Protein AF-A4GHJ4-F1 (afdb_monomer)

Solvent-accessible surface area (backbone atoms only — not comparable to full-atom values): 3720 Å² total; per-residue (Å²): 134,60,72,81,69,49,55,58,56,51,52,53,52,51,53,53,50,52,52,50,51,52,35,53,51,51,41,51,55,56,53,69,67,54,61,74,90,80,45,56,73,68,56,45,50,53,49,49,52,51,47,49,52,66,54,66,53,77,65,94,81,119

Sequence (62 aa):
MEISELEPKIKDTQVELIRHQEKTQKFKEYVQGLLIGLYTQDEFNRRVDVIFNETFKRDTHD

Mean predicted aligned error: 7.62 Å

Secondary structure (DSSP, 8-state):
--HHHHHHHHHHHHHHHHHHHHHHHHHHHHHHTS-GGGS-HHHHHHHHHHHHHHHHPPPTT-

Organism: NCBI:txid415435

Radius of gyration: 17.26 Å; Cα contacts (8 Å, |Δi|>4): 14; chains: 1; bounding box: 42×21×46 Å

pLDDT: mean 84.33, std 13.77, range [48.25, 96.44]

Foldseek 3Di:
DDPVVVVVVVVVVVVVVVLVVVLVVQLVVQLVPDDPVVDDPVRNVVSSVVSNCVSPPDDPPD

Structure (mmCIF, N/CA/C/O backbone):
data_AF-A4GHJ4-F1
#
_entry.id   AF-A4GHJ4-F1
#
loop_
_atom_site.group_PDB
_atom_site.id
_atom_site.type_symbol
_atom_site.label_atom_id
_atom_site.label_alt_id
_atom_site.label_comp_id
_atom_site.label_asym_id
_atom_site.label_entity_id
_atom_site.label_seq_id
_atom_site.pdbx_PDB_ins_code
_atom_site.Cartn_x
_atom_site.Cartn_y
_atom_site.Cartn_z
_atom_site.occupancy
_atom_site.B_iso_or_equiv
_atom_site.auth_seq_id
_atom_site.auth_comp_id
_atom_site.auth_asym_id
_atom_site.auth_atom_id
_atom_site.pdbx_PDB_model_num
ATOM 1 N N . MET A 1 1 ? -27.878 1.316 25.983 1.00 55.34 1 MET A N 1
ATOM 2 C CA . MET A 1 1 ? -26.509 0.833 25.730 1.00 55.34 1 MET A CA 1
ATOM 3 C C . MET A 1 1 ? -25.723 1.139 26.984 1.00 55.34 1 MET A C 1
ATOM 5 O O . ME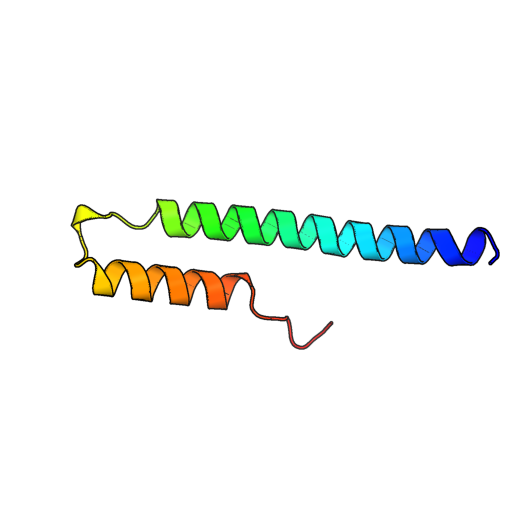T A 1 1 ? -25.650 2.308 27.351 1.00 55.34 1 MET A O 1
ATOM 9 N N . GLU A 1 2 ? -25.297 0.111 27.710 1.00 61.12 2 GLU A N 1
ATOM 10 C CA . GLU A 1 2 ? -24.560 0.295 28.963 1.00 61.12 2 GLU A CA 1
ATOM 11 C C . GLU A 1 2 ? -23.104 0.675 28.663 1.00 61.12 2 GLU A C 1
ATOM 13 O O . GLU A 1 2 ? -22.538 0.256 27.653 1.00 61.12 2 GLU A O 1
ATOM 18 N N . ILE A 1 3 ? -22.491 1.490 29.527 1.00 60.19 3 ILE A N 1
ATOM 19 C CA . ILE A 1 3 ? -21.114 1.994 29.355 1.00 60.19 3 ILE A CA 1
ATOM 20 C C . ILE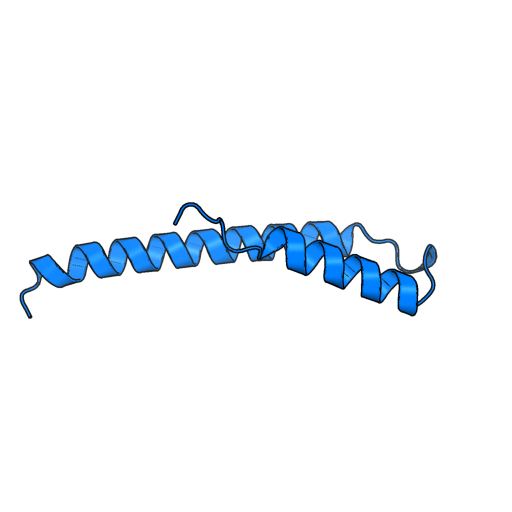 A 1 3 ? -20.112 0.830 29.211 1.00 60.19 3 ILE A C 1
ATOM 22 O O . ILE A 1 3 ? -19.163 0.915 28.434 1.00 60.19 3 ILE A O 1
ATOM 26 N N . SER A 1 4 ? -20.390 -0.298 29.866 1.00 60.78 4 SER A N 1
ATOM 27 C CA . SER A 1 4 ? -19.598 -1.532 29.843 1.00 60.78 4 SER A CA 1
ATOM 28 C C . SER A 1 4 ? -19.522 -2.214 28.469 1.00 60.78 4 SER A C 1
ATOM 30 O O . SER A 1 4 ? -18.556 -2.916 28.190 1.00 60.78 4 SER A O 1
ATOM 32 N N . GLU A 1 5 ? -20.506 -2.003 27.588 1.00 61.19 5 GLU A N 1
ATOM 33 C CA . GLU A 1 5 ? -20.516 -2.558 26.223 1.00 61.19 5 GLU A CA 1
ATOM 34 C C . GLU A 1 5 ? -19.779 -1.662 25.212 1.00 61.19 5 GLU A C 1
ATOM 36 O O . GLU A 1 5 ? -19.458 -2.097 24.103 1.00 61.19 5 GLU A O 1
ATOM 41 N N . LEU A 1 6 ? -19.541 -0.394 25.569 1.00 61.94 6 LEU A N 1
ATOM 42 C CA . LEU A 1 6 ? -18.895 0.603 24.714 1.00 61.94 6 LEU A CA 1
ATOM 43 C C . LEU A 1 6 ? -17.365 0.559 24.836 1.00 61.94 6 LEU A C 1
ATOM 45 O O . LEU A 1 6 ? -16.676 0.673 23.826 1.00 61.94 6 LEU A O 1
ATOM 49 N N . GLU A 1 7 ? -16.826 0.340 26.037 1.00 62.34 7 GLU A N 1
ATOM 50 C CA . GLU A 1 7 ? -15.377 0.227 26.278 1.00 62.34 7 GLU A CA 1
ATOM 51 C C . GLU A 1 7 ? -14.649 -0.846 25.438 1.00 62.34 7 GLU A C 1
ATOM 53 O O . GLU A 1 7 ? -13.606 -0.519 24.862 1.00 62.34 7 GLU A O 1
ATOM 58 N N . PRO A 1 8 ? -15.139 -2.099 25.315 1.00 65.69 8 PRO A N 1
ATOM 59 C CA . PRO A 1 8 ? -14.485 -3.107 24.478 1.00 65.69 8 PRO A CA 1
ATOM 60 C C . PRO A 1 8 ? -14.494 -2.717 22.993 1.00 65.69 8 PRO A C 1
ATOM 62 O O . PRO A 1 8 ? -13.455 -2.783 22.346 1.00 65.69 8 PRO A O 1
ATOM 65 N N . LYS A 1 9 ? -15.606 -2.171 22.481 1.00 67.75 9 LYS A N 1
ATOM 66 C CA . LYS A 1 9 ? -15.707 -1.707 21.083 1.00 67.75 9 LYS A CA 1
ATOM 67 C C . LYS A 1 9 ? -14.732 -0.572 20.770 1.00 67.75 9 LYS A C 1
ATOM 69 O O . LYS A 1 9 ? -14.177 -0.513 19.674 1.00 67.75 9 LYS A O 1
ATOM 74 N N . ILE A 1 10 ? -14.515 0.331 21.728 1.00 74.06 10 ILE A N 1
ATOM 75 C CA . ILE A 1 10 ? -13.535 1.416 21.601 1.00 74.06 10 ILE A CA 1
ATOM 76 C C . ILE A 1 10 ? -12.113 0.848 21.539 1.00 74.06 10 ILE A C 1
ATOM 78 O O . ILE A 1 10 ? -11.328 1.294 20.704 1.00 74.06 10 ILE A O 1
ATOM 82 N N . LYS A 1 11 ? -11.783 -0.146 22.373 1.00 76.56 11 LYS A N 1
ATOM 83 C CA . LYS A 1 11 ? -10.472 -0.813 22.340 1.00 76.56 11 LYS A CA 1
ATOM 84 C C . LYS A 1 11 ? -10.231 -1.530 21.014 1.00 76.56 11 LYS A C 1
ATOM 86 O O . LYS A 1 11 ? -9.176 -1.327 20.422 1.00 76.56 11 LYS A O 1
ATOM 91 N N . ASP A 1 12 ? -11.211 -2.279 20.517 1.00 78.44 12 ASP A N 1
ATOM 92 C CA . ASP A 1 12 ? -11.099 -2.984 19.234 1.00 78.44 12 ASP A CA 1
ATOM 93 C C . ASP A 1 12 ? -10.878 -1.994 18.077 1.00 78.44 12 ASP A C 1
ATOM 95 O O . ASP A 1 12 ? -9.962 -2.157 17.270 1.00 78.44 12 ASP A O 1
ATOM 99 N N . THR A 1 13 ? -11.628 -0.885 18.074 1.00 82.62 13 THR A N 1
ATOM 100 C CA . THR A 1 13 ? -11.474 0.196 17.083 1.00 82.62 13 THR A CA 1
ATOM 101 C C . THR A 1 13 ? -10.088 0.854 17.161 1.00 82.62 13 THR A C 1
ATOM 103 O O . THR A 1 13 ? -9.493 1.191 16.139 1.00 82.62 13 THR A O 1
ATOM 106 N N . GLN A 1 14 ? -9.543 1.049 18.368 1.00 83.19 14 GLN A N 1
ATOM 107 C CA . GLN A 1 14 ? -8.200 1.611 18.555 1.00 83.19 14 GLN A CA 1
ATOM 108 C C . GLN A 1 14 ? -7.104 0.662 18.060 1.00 83.19 14 GLN A C 1
ATOM 110 O O . GLN A 1 14 ? -6.143 1.119 17.442 1.00 83.19 14 GLN A O 1
ATOM 115 N N . VAL A 1 15 ? -7.249 -0.645 18.292 1.00 87.75 15 VAL A N 1
ATOM 116 C CA . VAL A 1 15 ? -6.312 -1.664 17.794 1.00 87.75 15 VAL A CA 1
ATOM 117 C C . VAL A 1 15 ? -6.311 -1.693 16.266 1.00 87.75 15 VAL A C 1
ATOM 119 O O . VAL A 1 15 ? -5.242 -1.675 15.652 1.00 87.75 15 VAL A O 1
ATOM 122 N N . GLU A 1 16 ? -7.490 -1.670 15.644 1.00 87.31 16 GLU A N 1
ATOM 123 C CA . GLU A 1 16 ? -7.625 -1.613 14.186 1.00 87.31 16 GLU A CA 1
ATOM 124 C C . GLU A 1 16 ? -6.984 -0.335 13.615 1.00 87.31 16 GLU A C 1
ATOM 126 O O . GLU A 1 16 ? -6.211 -0.396 12.654 1.00 87.31 16 GLU A O 1
ATOM 131 N N . LEU A 1 17 ? -7.212 0.817 14.258 1.00 88.25 17 LEU A N 1
ATOM 132 C CA . LEU A 1 17 ? -6.606 2.091 13.866 1.00 88.25 17 LEU A CA 1
ATOM 133 C C . LEU A 1 17 ? -5.072 2.048 13.923 1.00 88.25 17 LEU A C 1
ATOM 135 O O . LEU A 1 17 ? -4.420 2.449 12.956 1.00 88.25 17 LEU A O 1
ATOM 139 N N . ILE A 1 18 ? -4.492 1.552 15.021 1.00 91.56 18 ILE A N 1
ATOM 140 C CA . ILE A 1 18 ? -3.032 1.424 15.177 1.00 91.56 18 ILE A CA 1
ATOM 141 C C . ILE A 1 18 ? -2.467 0.513 14.083 1.00 91.56 18 ILE A C 1
ATOM 143 O O . ILE A 1 18 ? -1.503 0.871 13.407 1.00 91.56 18 ILE A O 1
ATOM 147 N N . ARG A 1 19 ? -3.112 -0.626 13.825 1.00 90.81 19 ARG A N 1
ATOM 148 C CA . ARG A 1 19 ? -2.687 -1.562 12.779 1.00 90.81 19 ARG A CA 1
ATOM 149 C C . ARG A 1 19 ? -2.732 -0.939 11.384 1.00 90.81 19 ARG A C 1
ATOM 151 O O . ARG A 1 19 ? -1.826 -1.164 10.580 1.00 90.81 19 ARG A O 1
ATOM 158 N N . HIS A 1 20 ? -3.745 -0.127 11.080 1.00 91.62 20 HIS A N 1
ATOM 159 C CA . HIS A 1 20 ? -3.798 0.619 9.821 1.00 91.62 20 HIS A CA 1
ATOM 160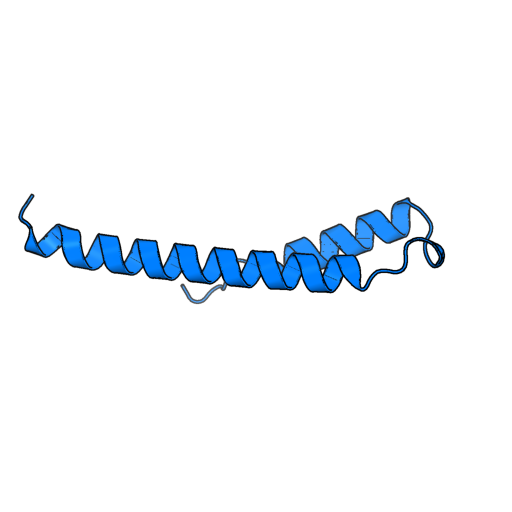 C C . HIS A 1 20 ? -2.702 1.683 9.716 1.00 91.62 20 HIS A C 1
ATOM 162 O O . HIS A 1 20 ? -2.138 1.863 8.631 1.00 91.62 20 HIS A O 1
ATOM 168 N N . GLN A 1 21 ? -2.369 2.364 10.815 1.00 92.44 21 GLN A N 1
ATOM 169 C CA . GLN A 1 21 ? -1.262 3.323 10.852 1.00 92.44 21 GLN A CA 1
ATOM 170 C C . GLN A 1 21 ? 0.081 2.632 10.581 1.00 92.44 21 GLN A C 1
ATOM 172 O O . GLN A 1 21 ? 0.842 3.096 9.731 1.00 92.44 21 GLN A O 1
ATOM 177 N N . GLU A 1 22 ? 0.337 1.483 11.210 1.00 94.75 22 GLU A N 1
ATOM 178 C CA . GLU A 1 22 ? 1.542 0.680 10.969 1.00 94.75 22 GLU A CA 1
ATOM 179 C C . GLU A 1 22 ? 1.630 0.175 9.523 1.00 94.75 22 GLU A C 1
ATOM 181 O O . GLU A 1 22 ? 2.681 0.296 8.888 1.00 94.75 22 GLU A O 1
ATOM 186 N N . LYS A 1 23 ? 0.527 -0.353 8.967 1.00 94.31 23 LYS A N 1
ATOM 187 C CA . LYS A 1 23 ? 0.459 -0.772 7.555 1.00 94.31 23 LYS A CA 1
ATOM 188 C C . LYS A 1 23 ? 0.753 0.410 6.621 1.00 94.31 23 LYS A C 1
ATOM 190 O O . LYS A 1 23 ? 1.569 0.292 5.713 1.00 94.31 23 LYS A O 1
ATOM 195 N N . THR A 1 24 ? 0.174 1.579 6.883 1.00 94.56 24 THR A N 1
ATOM 196 C CA . THR A 1 24 ? 0.407 2.790 6.074 1.00 94.56 24 THR A CA 1
ATOM 197 C C . THR A 1 24 ? 1.866 3.244 6.117 1.00 94.56 24 THR A C 1
ATOM 199 O O . THR A 1 24 ? 2.432 3.596 5.079 1.00 94.56 24 THR A O 1
ATOM 202 N N . GLN A 1 25 ? 2.496 3.200 7.292 1.00 95.69 25 GLN A N 1
ATOM 203 C CA . GLN A 1 25 ? 3.905 3.552 7.443 1.00 95.69 25 GLN A CA 1
ATOM 204 C C . GLN A 1 25 ? 4.813 2.591 6.658 1.00 95.69 25 GLN A C 1
ATOM 206 O O . GLN A 1 25 ? 5.658 3.049 5.889 1.00 95.69 25 GLN A O 1
ATOM 211 N N . LYS A 1 26 ? 4.578 1.275 6.755 1.00 95.50 26 LYS A N 1
ATOM 212 C CA . LYS A 1 26 ? 5.323 0.264 5.981 1.00 95.50 26 LYS A CA 1
ATOM 213 C C . LYS A 1 26 ? 5.158 0.446 4.473 1.00 95.50 26 LYS A C 1
ATOM 215 O O . LYS A 1 26 ? 6.142 0.409 3.740 1.00 95.50 26 LYS A O 1
ATOM 220 N N . PHE A 1 27 ? 3.932 0.694 4.007 1.00 96.44 27 PHE A N 1
ATOM 221 C CA . PHE A 1 27 ? 3.666 0.958 2.591 1.00 96.44 27 PHE A CA 1
ATOM 222 C C . PHE A 1 27 ? 4.501 2.138 2.081 1.00 96.44 27 PHE A C 1
ATOM 224 O O . PHE A 1 27 ? 5.165 2.037 1.049 1.00 96.44 27 PHE A O 1
ATOM 231 N N . LYS A 1 28 ? 4.515 3.245 2.835 1.00 95.31 28 LYS A N 1
ATOM 232 C CA . LYS A 1 28 ? 5.302 4.433 2.497 1.00 95.31 28 LYS A CA 1
ATOM 233 C C . LYS A 1 28 ? 6.796 4.119 2.407 1.00 95.31 28 LYS A C 1
ATOM 235 O O . LYS A 1 28 ? 7.424 4.527 1.435 1.00 95.31 28 LYS A O 1
ATOM 240 N N . GLU A 1 29 ? 7.351 3.399 3.378 1.00 95.44 29 GLU A N 1
ATOM 241 C CA . GLU A 1 29 ? 8.771 3.018 3.392 1.00 95.44 29 GLU A CA 1
ATOM 242 C C . GLU A 1 29 ? 9.146 2.162 2.175 1.00 95.44 29 GLU A C 1
ATOM 244 O O . GLU A 1 29 ? 10.142 2.438 1.504 1.00 95.44 29 GLU A O 1
ATOM 249 N N . TYR A 1 30 ? 8.317 1.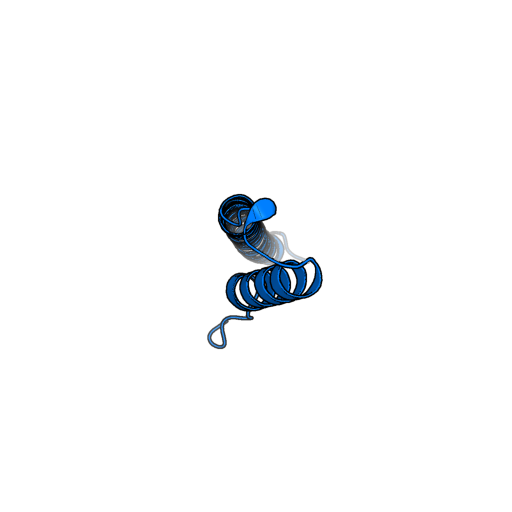176 1.824 1.00 94.56 30 TYR A N 1
ATOM 250 C CA . TYR A 1 30 ? 8.557 0.318 0.664 1.00 94.56 30 TYR A CA 1
ATOM 251 C C . TYR A 1 30 ? 8.461 1.066 -0.667 1.00 94.56 30 TYR A C 1
ATOM 253 O O . TYR A 1 30 ? 9.315 0.874 -1.533 1.00 94.56 30 TYR A O 1
ATOM 261 N N . VAL A 1 31 ? 7.475 1.953 -0.830 1.00 93.38 31 VAL A N 1
ATOM 262 C CA . VAL A 1 31 ? 7.357 2.779 -2.043 1.00 93.38 31 VAL A CA 1
ATOM 263 C C . VAL A 1 31 ? 8.514 3.773 -2.148 1.00 93.38 31 VAL A C 1
ATOM 265 O O . VAL A 1 31 ? 9.057 3.951 -3.234 1.00 93.38 31 VAL A O 1
ATOM 268 N N . GLN A 1 32 ? 8.944 4.385 -1.040 1.00 91.56 32 GLN A N 1
ATOM 269 C CA . GLN A 1 32 ? 10.110 5.279 -1.027 1.00 91.56 32 GLN A CA 1
ATOM 270 C C . GLN A 1 32 ? 11.418 4.554 -1.375 1.00 91.56 32 GLN A C 1
ATOM 272 O O . GLN A 1 32 ? 12.324 5.172 -1.931 1.00 91.56 32 GLN A O 1
ATOM 277 N N . GLY A 1 33 ? 11.511 3.252 -1.093 1.00 89.75 33 GLY A N 1
ATOM 278 C CA . GLY A 1 33 ? 12.624 2.405 -1.525 1.00 89.75 33 GLY A CA 1
ATOM 279 C C . GLY A 1 33 ? 12.658 2.124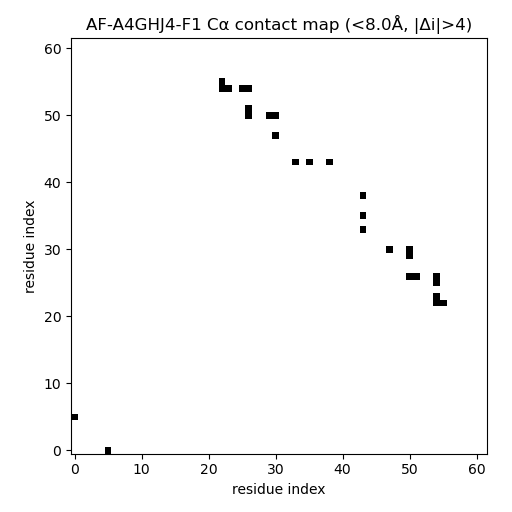 -3.034 1.00 89.75 33 GLY A C 1
ATOM 280 O O . GLY A 1 33 ? 13.684 1.672 -3.545 1.00 89.75 33 GLY A O 1
ATOM 281 N N . LEU A 1 34 ? 11.576 2.396 -3.775 1.00 91.62 34 LEU A N 1
ATOM 282 C CA . LEU A 1 34 ? 11.569 2.277 -5.231 1.00 91.62 34 LEU A CA 1
ATOM 283 C C . LEU A 1 34 ? 12.273 3.482 -5.865 1.00 91.62 34 LEU A C 1
ATOM 285 O O . LEU A 1 34 ? 11.793 4.613 -5.830 1.00 91.62 34 LEU A O 1
ATOM 289 N N . LEU A 1 35 ? 13.403 3.228 -6.520 1.00 84.00 35 LEU A N 1
ATOM 290 C CA . LEU A 1 35 ? 14.113 4.248 -7.285 1.00 84.00 35 LEU A CA 1
ATOM 291 C C . LEU A 1 35 ? 13.413 4.473 -8.631 1.00 84.00 35 LEU A C 1
ATOM 293 O O . LEU A 1 35 ? 13.486 3.633 -9.525 1.00 84.00 35 LEU A O 1
ATOM 297 N N . ILE A 1 36 ? 12.768 5.632 -8.782 1.00 75.31 36 ILE A N 1
ATOM 298 C CA . ILE A 1 36 ? 11.982 6.011 -9.973 1.00 75.31 36 ILE A CA 1
ATOM 299 C C . ILE A 1 36 ? 12.813 5.935 -11.270 1.00 75.31 36 ILE A C 1
ATOM 301 O O . ILE A 1 36 ? 12.276 5.620 -12.323 1.00 75.31 36 ILE A O 1
ATOM 305 N N . GLY A 1 37 ? 14.132 6.154 -11.203 1.00 82.69 37 GLY A N 1
ATOM 306 C CA . GLY A 1 37 ? 15.024 6.081 -12.368 1.00 82.69 37 GLY A CA 1
ATOM 307 C C . GLY A 1 37 ? 15.406 4.668 -12.830 1.00 82.69 37 GLY A C 1
ATOM 308 O O . GLY A 1 37 ? 16.082 4.541 -13.846 1.00 82.69 37 GLY A O 1
ATOM 309 N N . LEU A 1 38 ? 15.020 3.617 -12.096 1.00 89.25 38 LEU A N 1
ATOM 310 C CA . LEU A 1 38 ? 15.354 2.225 -12.434 1.00 89.25 38 LEU A CA 1
ATOM 311 C C . LEU A 1 38 ? 14.247 1.488 -13.190 1.00 89.25 38 LEU A C 1
ATOM 313 O O . LEU A 1 38 ? 14.477 0.376 -13.660 1.00 89.25 38 LEU A O 1
ATOM 317 N N . TYR A 1 39 ? 13.057 2.076 -13.287 1.00 90.75 39 TYR A N 1
ATOM 318 C CA . TYR A 1 39 ? 11.877 1.414 -13.826 1.00 90.75 39 TYR A CA 1
ATOM 319 C C . TYR A 1 39 ? 11.205 2.285 -14.874 1.00 90.75 39 TYR A C 1
ATOM 321 O O . TYR A 1 39 ? 11.184 3.512 -14.769 1.00 90.75 39 TYR A O 1
ATOM 329 N N . THR A 1 40 ? 10.593 1.643 -15.864 1.00 94.00 40 THR A N 1
ATOM 330 C CA . THR A 1 40 ? 9.572 2.322 -16.664 1.00 94.00 40 THR A CA 1
ATOM 331 C C . THR A 1 40 ? 8.390 2.717 -15.770 1.00 94.00 40 THR A C 1
ATOM 333 O O . THR A 1 40 ? 8.180 2.139 -14.700 1.00 94.00 40 THR A O 1
ATOM 336 N N . GLN A 1 41 ? 7.585 3.688 -16.208 1.00 92.94 41 GLN A N 1
ATOM 337 C CA . GLN A 1 41 ? 6.396 4.113 -15.462 1.00 92.94 41 GLN A CA 1
ATOM 338 C C . GLN A 1 41 ? 5.445 2.935 -15.173 1.00 92.94 41 GLN A C 1
ATOM 340 O O . GLN A 1 41 ? 4.945 2.807 -14.057 1.00 92.94 41 GLN A O 1
ATOM 345 N N . ASP A 1 42 ? 5.250 2.034 -16.140 1.00 95.62 42 ASP A N 1
ATOM 346 C CA . 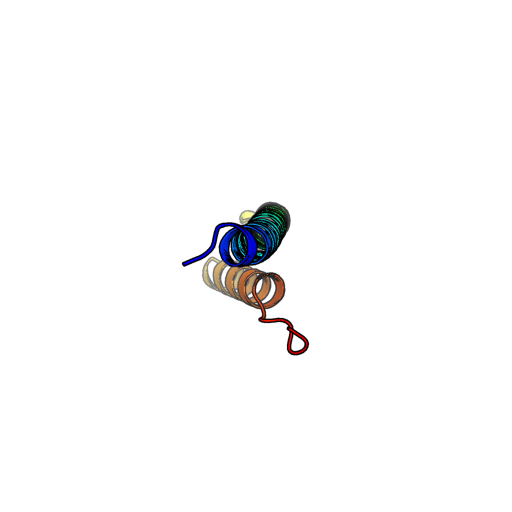ASP A 1 42 ? 4.377 0.866 -15.983 1.00 95.62 42 ASP A CA 1
ATOM 347 C C . ASP A 1 42 ? 4.925 -0.148 -14.972 1.00 95.62 42 ASP A C 1
ATOM 349 O O . ASP A 1 42 ? 4.175 -0.695 -14.161 1.00 95.62 42 ASP A O 1
ATOM 353 N N . GLU A 1 43 ? 6.235 -0.396 -14.979 1.00 94.62 43 GLU A N 1
ATOM 354 C CA . GLU A 1 43 ? 6.878 -1.281 -14.004 1.00 94.62 43 GLU A CA 1
ATOM 355 C C . GLU A 1 43 ? 6.862 -0.690 -12.598 1.00 94.62 43 GLU A C 1
ATOM 357 O O . GLU A 1 43 ? 6.646 -1.422 -11.630 1.00 94.62 43 GLU A O 1
ATOM 362 N N . PHE A 1 44 ? 7.058 0.625 -12.477 1.00 95.06 44 PHE A N 1
ATOM 363 C CA . PHE A 1 44 ? 6.929 1.325 -11.207 1.00 95.06 44 PHE A CA 1
ATOM 364 C C . PHE A 1 44 ? 5.510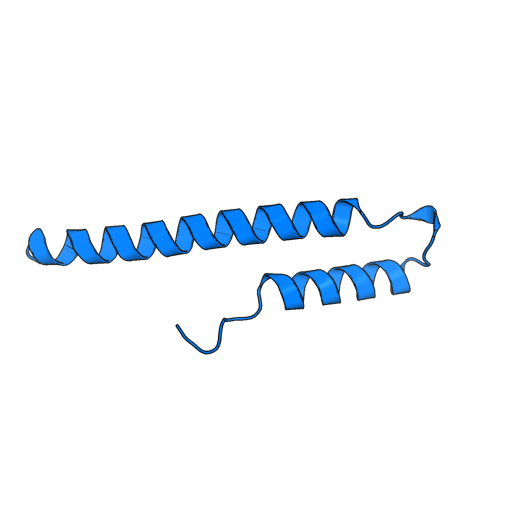 1.169 -10.648 1.00 95.06 44 PHE A C 1
ATOM 366 O O . PHE A 1 44 ? 5.351 0.725 -9.511 1.00 95.06 44 PHE A O 1
ATOM 373 N N . ASN A 1 45 ? 4.487 1.435 -11.466 1.00 94.75 45 ASN A N 1
ATOM 374 C CA . ASN A 1 45 ? 3.085 1.299 -11.067 1.00 94.75 45 ASN A CA 1
ATOM 375 C C . ASN A 1 45 ? 2.761 -0.131 -10.615 1.00 94.75 45 ASN A C 1
ATOM 377 O O . ASN A 1 45 ? 2.243 -0.325 -9.519 1.00 94.75 45 ASN A O 1
ATOM 381 N N . ARG A 1 46 ? 3.171 -1.148 -11.388 1.00 96.12 46 ARG A N 1
ATOM 382 C CA . ARG A 1 46 ? 2.973 -2.560 -11.009 1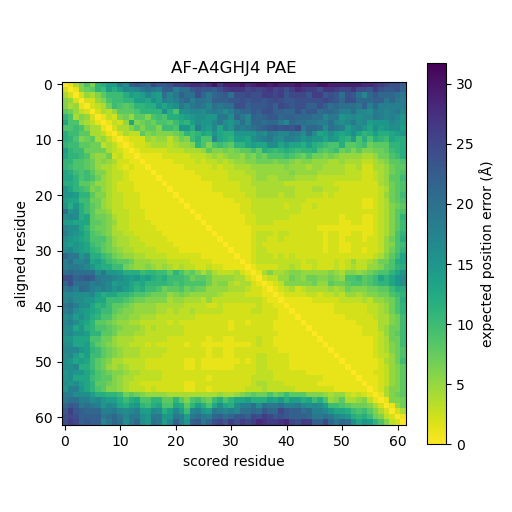.00 96.12 46 ARG A CA 1
ATOM 383 C C . ARG A 1 46 ? 3.629 -2.906 -9.676 1.00 96.12 46 ARG A C 1
ATOM 385 O O . ARG A 1 46 ? 3.067 -3.667 -8.894 1.00 96.12 46 ARG A O 1
ATOM 392 N N . ARG A 1 47 ? 4.825 -2.378 -9.406 1.00 95.06 47 ARG A N 1
ATOM 393 C CA . ARG A 1 47 ? 5.523 -2.613 -8.134 1.00 95.06 47 ARG A CA 1
ATOM 394 C C . ARG A 1 47 ? 4.801 -1.948 -6.969 1.00 95.06 47 ARG A C 1
ATOM 396 O O . ARG A 1 47 ? 4.639 -2.590 -5.937 1.00 95.06 47 ARG A O 1
ATOM 403 N N . VAL A 1 48 ? 4.333 -0.711 -7.138 1.00 95.56 48 VAL A N 1
ATOM 404 C CA . VAL A 1 48 ? 3.508 -0.027 -6.130 1.00 95.56 48 VAL A CA 1
ATOM 405 C C . VAL A 1 48 ? 2.237 -0.828 -5.835 1.00 95.56 48 VAL A C 1
ATOM 407 O O . VAL A 1 48 ? 1.925 -1.043 -4.664 1.00 95.56 48 VAL A O 1
ATOM 410 N N . ASP A 1 49 ? 1.560 -1.347 -6.863 1.00 96.12 49 ASP A N 1
ATOM 411 C CA . ASP A 1 49 ? 0.356 -2.172 -6.697 1.00 96.12 49 ASP A CA 1
ATOM 412 C C . ASP A 1 49 ? 0.638 -3.464 -5.917 1.00 96.12 49 ASP A C 1
ATOM 414 O O . ASP A 1 49 ? -0.140 -3.855 -5.043 1.00 96.12 49 ASP A O 1
ATOM 418 N N . VAL A 1 50 ? 1.760 -4.138 -6.195 1.00 96.00 50 VAL A N 1
ATOM 419 C CA . VAL A 1 50 ? 2.178 -5.333 -5.441 1.00 96.00 50 VAL A CA 1
ATOM 420 C C . VAL A 1 50 ? 2.420 -4.985 -3.973 1.00 96.00 50 VAL A C 1
ATOM 422 O O . VAL A 1 50 ? 1.864 -5.647 -3.099 1.00 96.00 50 VAL A O 1
ATOM 425 N N . ILE A 1 51 ? 3.172 -3.915 -3.698 1.00 95.69 51 ILE A N 1
ATOM 426 C CA . ILE A 1 51 ? 3.468 -3.462 -2.332 1.00 95.69 51 ILE A CA 1
ATOM 427 C C . ILE A 1 51 ? 2.174 -3.118 -1.583 1.00 95.69 51 ILE A C 1
ATOM 429 O O . ILE A 1 51 ? 2.012 -3.499 -0.422 1.00 95.69 51 ILE A O 1
ATOM 433 N N . PHE A 1 52 ? 1.233 -2.427 -2.234 1.00 95.44 52 PHE A N 1
ATOM 434 C CA . PHE A 1 52 ? -0.069 -2.112 -1.649 1.00 95.44 52 PHE A CA 1
ATOM 435 C C . PHE A 1 52 ? -0.826 -3.388 -1.273 1.00 95.44 52 PHE A C 1
ATOM 437 O O . PHE A 1 52 ? -1.244 -3.551 -0.125 1.00 95.44 52 PHE A O 1
ATOM 444 N N . ASN A 1 53 ? -0.954 -4.318 -2.221 1.00 95.12 53 ASN A N 1
ATOM 445 C CA . ASN A 1 53 ? -1.677 -5.563 -2.003 1.00 95.12 53 ASN A CA 1
ATOM 446 C C . ASN A 1 53 ? -1.034 -6.407 -0.902 1.00 95.12 53 ASN A C 1
ATOM 448 O O . ASN A 1 53 ? -1.743 -7.008 -0.106 1.00 95.12 53 ASN A O 1
ATOM 452 N N . GLU A 1 54 ? 0.292 -6.459 -0.813 1.00 93.62 54 GLU A N 1
ATOM 453 C CA . GLU A 1 54 ? 0.969 -7.173 0.271 1.00 93.62 54 GLU A CA 1
ATOM 454 C C . GLU A 1 54 ? 0.777 -6.498 1.629 1.00 93.62 54 GLU A C 1
ATOM 456 O O . GLU A 1 54 ? 0.511 -7.181 2.615 1.00 93.62 54 GLU A O 1
ATOM 461 N N . THR A 1 55 ? 0.833 -5.167 1.678 1.00 93.50 55 THR A N 1
ATOM 462 C CA . THR A 1 55 ? 0.732 -4.409 2.932 1.00 93.50 55 THR A CA 1
ATOM 463 C C . THR A 1 55 ? -0.686 -4.415 3.509 1.00 93.50 55 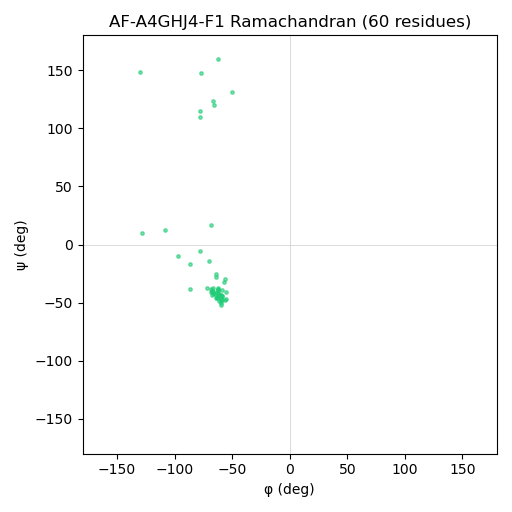THR A C 1
ATOM 465 O O . THR A 1 55 ? -0.867 -4.494 4.726 1.00 93.50 55 THR A O 1
ATOM 468 N N . PHE A 1 56 ? -1.703 -4.355 2.646 1.00 91.81 56 PHE A N 1
ATOM 469 C CA . PHE A 1 56 ? -3.114 -4.255 3.033 1.00 91.81 56 PHE A CA 1
ATOM 470 C C . PHE A 1 56 ? -3.922 -5.529 2.781 1.00 91.81 56 PHE A C 1
ATOM 472 O O . PHE A 1 56 ? -5.149 -5.507 2.907 1.00 91.81 56 PHE A O 1
ATOM 479 N N . LYS A 1 57 ? -3.262 -6.658 2.488 1.00 89.19 57 LYS A N 1
ATOM 480 C CA . LYS A 1 57 ? -3.911 -7.974 2.540 1.00 89.19 57 LYS A CA 1
ATOM 481 C C . LYS A 1 57 ? -4.635 -8.112 3.881 1.00 89.19 57 LYS A C 1
ATOM 483 O O . LYS A 1 57 ? -4.090 -7.793 4.944 1.00 89.19 57 LYS A O 1
ATOM 488 N N . ARG A 1 58 ? -5.902 -8.531 3.809 1.00 74.50 58 ARG A N 1
ATOM 489 C CA . ARG A 1 58 ? -6.659 -8.926 4.996 1.00 74.50 58 ARG A CA 1
ATOM 490 C C . ARG A 1 58 ? -5.993 -10.179 5.532 1.00 74.50 58 ARG A C 1
ATOM 492 O O . ARG A 1 58 ? -5.828 -11.144 4.785 1.00 74.50 58 ARG A O 1
ATOM 499 N N . ASP A 1 59 ? -5.580 -10.138 6.787 1.00 67.69 59 ASP A N 1
ATOM 500 C CA . ASP A 1 59 ? -5.083 -11.334 7.439 1.00 67.69 59 ASP A CA 1
ATOM 501 C C . ASP A 1 59 ? -6.274 -12.287 7.555 1.00 67.69 59 ASP A C 1
ATOM 503 O O . ASP A 1 59 ? -7.310 -11.949 8.118 1.00 67.69 59 ASP A O 1
ATOM 507 N N . THR A 1 60 ? -6.171 -13.472 6.960 1.00 60.31 60 THR A N 1
ATOM 508 C CA . THR A 1 60 ? -7.236 -14.493 6.953 1.00 60.31 60 THR A CA 1
ATOM 509 C C . THR A 1 60 ? -7.494 -15.110 8.339 1.00 60.31 60 THR A C 1
ATOM 511 O O . THR A 1 60 ? -8.049 -16.199 8.425 1.00 60.31 60 THR A O 1
ATOM 514 N N . HIS A 1 61 ? -7.021 -14.471 9.408 1.00 51.69 61 HIS A N 1
ATOM 515 C CA . HIS A 1 61 ? -7.073 -14.934 10.795 1.00 51.69 61 HIS A CA 1
ATOM 516 C C . HIS A 1 61 ? -7.661 -13.890 11.766 1.00 51.69 61 HIS A C 1
ATOM 518 O O . HIS A 1 61 ? -7.573 -14.110 12.971 1.00 51.69 61 HIS A O 1
ATOM 524 N N . ASP A 1 62 ? -8.241 -12.791 11.264 1.00 48.25 62 ASP A N 1
ATOM 525 C CA . ASP A 1 62 ? -9.083 -11.888 12.070 1.00 48.25 62 ASP A CA 1
ATOM 526 C C . ASP A 1 62 ? -10.532 -12.388 12.160 1.00 48.25 62 ASP A C 1
ATOM 528 O O . ASP A 1 62 ? -11.094 -12.766 11.101 1.00 48.25 62 ASP A O 1
#